Protein AF-A0A227J8W1-F1 (afdb_monomer_lite)

Radius of gyration: 15.09 Å; chains: 1; bounding box: 36×42×42 Å

Foldseek 3Di:
DPPDDPDDDDDQQDDPDDFDQADLPDADAAEDQQADAFAPPCQLVVLVVVQVVCVVVVFFEDEQEQDSVSCVVRVDHHVLVSDDLRRSLRSLCVSPPHDDPGHYYRYRAGGHCNDPVCVSNRVSNCSNRVD

Secondary structure (DSSP, 8-state):
-GGG-SS----TT---SPPPPP-----SSEEEE---SSTTSSHHHHHHHHHHHHHHTT--EEEE--SHHHHHHHS----GGGS-GGGHHHHHHHHS---SSSSEEEEPP-S-TT-TTTHHHHHHHHHHH--

Organism: Vibrio parahaemolyticus (NCBI:txid670)

Structure (mmCIF, N/CA/C/O backbone):
data_AF-A0A227J8W1-F1
#
_entry.id   AF-A0A227J8W1-F1
#
loop_
_atom_site.group_PDB
_atom_site.id
_atom_site.type_symbol
_atom_site.label_atom_id
_atom_site.label_alt_id
_atom_site.label_comp_id
_atom_site.label_asym_id
_atom_site.label_entity_id
_atom_site.label_seq_id
_atom_site.pdbx_PDB_ins_code
_atom_site.Cartn_x
_atom_site.Cartn_y
_atom_site.Cartn_z
_atom_site.occupancy
_atom_site.B_iso_or_equiv
_atom_site.auth_seq_id
_atom_site.auth_comp_id
_atom_site.auth_asym_id
_atom_site.auth_atom_id
_atom_site.pdbx_PDB_model_num
ATOM 1 N N . LEU A 1 1 ? -3.033 -21.225 -23.098 1.00 50.59 1 LEU A N 1
ATOM 2 C CA . LEU A 1 1 ? -3.181 -22.197 -21.988 1.00 50.59 1 LEU A CA 1
ATOM 3 C C . LEU A 1 1 ? -4.537 -22.082 -21.283 1.00 50.59 1 LEU A C 1
ATOM 5 O O . LEU A 1 1 ? -5.029 -23.109 -20.847 1.00 50.59 1 LEU A O 1
ATOM 9 N N . GLU A 1 2 ? -5.204 -20.920 -21.263 1.00 53.16 2 GLU A N 1
ATOM 10 C CA . GLU A 1 2 ? -6.547 -20.793 -20.654 1.00 53.16 2 GLU A CA 1
ATOM 11 C C . GLU A 1 2 ? -7.716 -21.325 -21.499 1.00 53.16 2 GLU A C 1
ATOM 13 O O . GLU A 1 2 ? -8.680 -21.843 -20.953 1.00 53.16 2 GLU A O 1
ATOM 18 N N . GLN A 1 3 ? -7.646 -21.283 -22.832 1.00 56.16 3 GLN A N 1
ATOM 19 C CA . GLN A 1 3 ? -8.808 -21.598 -23.685 1.00 56.16 3 GLN A CA 1
ATOM 20 C C . GLN A 1 3 ? -9.187 -23.094 -23.796 1.00 56.16 3 GLN A C 1
ATOM 22 O O . GLN A 1 3 ? -10.008 -23.453 -24.637 1.00 56.16 3 GLN A O 1
ATOM 27 N N . ARG A 1 4 ? -8.603 -23.993 -22.988 1.00 68.19 4 ARG A N 1
ATOM 28 C CA . ARG A 1 4 ? -8.847 -25.451 -23.084 1.00 68.19 4 ARG A CA 1
ATOM 29 C C . ARG A 1 4 ? -8.972 -26.209 -21.751 1.00 68.19 4 ARG A C 1
ATOM 31 O O . ARG A 1 4 ? -9.181 -27.417 -21.792 1.00 68.19 4 ARG A O 1
ATOM 38 N N . GLY A 1 5 ? -8.838 -25.559 -20.593 1.00 66.00 5 GLY A N 1
ATOM 39 C CA . GLY A 1 5 ? -8.806 -26.240 -19.290 1.00 66.00 5 GLY A CA 1
ATOM 40 C C . GLY A 1 5 ? -10.014 -25.927 -18.405 1.00 66.00 5 GLY A C 1
ATOM 41 O O . GLY A 1 5 ? -10.443 -24.784 -18.335 1.00 66.00 5 GLY A O 1
ATOM 42 N N . LEU A 1 6 ? -10.511 -26.925 -17.663 1.0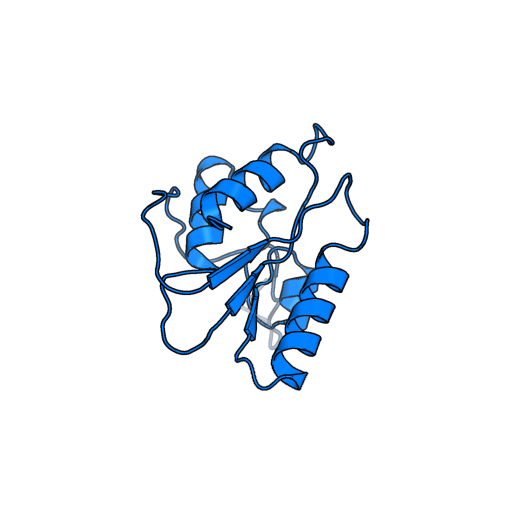0 84.88 6 LEU A N 1
ATOM 43 C CA . LEU A 1 6 ? -11.522 -26.780 -16.595 1.00 84.88 6 LEU A CA 1
ATOM 44 C C . LEU A 1 6 ? -11.015 -25.981 -15.370 1.00 84.88 6 LEU A C 1
ATOM 46 O O . LEU A 1 6 ? -11.740 -25.820 -14.391 1.00 84.88 6 LEU A O 1
ATOM 50 N N . THR A 1 7 ? -9.767 -25.507 -15.409 1.00 83.69 7 THR A N 1
ATOM 51 C CA . THR A 1 7 ? -9.056 -24.863 -14.301 1.00 83.69 7 THR A CA 1
ATOM 52 C C . THR A 1 7 ? -8.654 -23.451 -14.698 1.00 83.69 7 THR A C 1
ATOM 54 O O . THR A 1 7 ? -8.152 -23.234 -15.801 1.00 83.69 7 THR A O 1
ATOM 57 N N . LYS A 1 8 ? -8.824 -22.504 -13.774 1.00 85.38 8 LYS A N 1
ATOM 58 C CA . LYS A 1 8 ? -8.435 -21.104 -13.949 1.00 85.38 8 LYS A CA 1
ATOM 59 C C . LYS A 1 8 ? -7.122 -20.817 -13.221 1.00 85.38 8 LYS A C 1
ATOM 61 O O . LYS A 1 8 ? -6.977 -21.177 -12.054 1.00 85.38 8 LYS A O 1
ATOM 66 N N . LEU A 1 9 ? -6.183 -20.180 -13.916 1.00 88.00 9 LEU A N 1
ATOM 67 C CA . LEU A 1 9 ? -4.947 -19.663 -13.336 1.00 88.00 9 LEU A CA 1
ATOM 68 C C . LEU A 1 9 ? -5.179 -18.206 -12.931 1.00 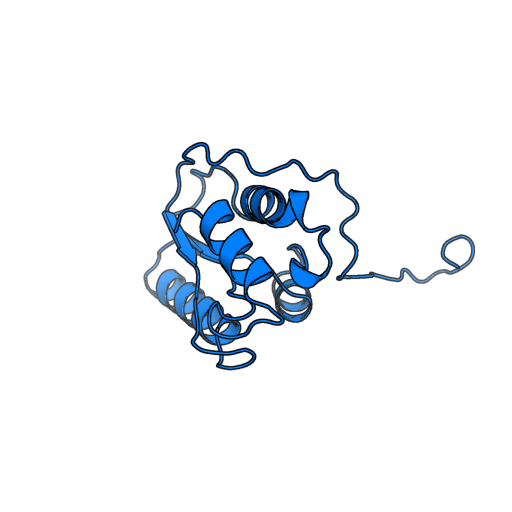88.00 9 LEU A C 1
ATOM 70 O O . LEU A 1 9 ? -5.733 -17.436 -13.707 1.00 88.00 9 LEU A O 1
ATOM 74 N N . TYR A 1 10 ? -4.764 -17.837 -11.725 1.00 88.94 10 TYR A N 1
ATOM 75 C CA . TYR A 1 10 ? -4.814 -16.455 -11.257 1.00 88.94 10 TYR A CA 1
ATOM 76 C C . TYR A 1 10 ? -3.385 -15.945 -11.100 1.00 88.94 10 TYR A C 1
ATOM 78 O O . TYR A 1 10 ? -2.665 -16.400 -10.211 1.00 88.94 10 TYR A O 1
ATOM 86 N N . ASP A 1 11 ? -2.975 -15.022 -11.968 1.00 92.56 11 ASP A N 1
ATOM 87 C CA . ASP A 1 11 ? -1.709 -14.308 -11.818 1.00 92.56 11 ASP A CA 1
ATOM 88 C C . ASP A 1 11 ? -1.928 -13.060 -10.957 1.00 92.56 11 ASP A C 1
ATOM 90 O O . ASP A 1 11 ? -2.369 -12.021 -11.434 1.00 92.56 11 ASP A O 1
ATOM 94 N N . VAL A 1 12 ? -1.616 -13.166 -9.665 1.00 92.69 12 VAL A N 1
ATOM 95 C CA . VAL A 1 12 ? -1.778 -12.065 -8.698 1.00 92.69 12 VAL A CA 1
ATOM 96 C C . VAL A 1 12 ? -0.826 -10.887 -8.936 1.00 92.69 12 VAL A C 1
ATOM 98 O O . VAL A 1 12 ? -0.988 -9.841 -8.308 1.00 92.69 12 VAL A O 1
ATOM 101 N N . ARG A 1 13 ? 0.183 -11.041 -9.806 1.00 94.38 13 ARG A N 1
ATOM 102 C CA . ARG A 1 13 ? 1.091 -9.952 -10.188 1.00 94.38 13 ARG A CA 1
ATOM 103 C C . ARG A 1 13 ? 0.602 -9.202 -11.420 1.00 94.38 13 ARG A C 1
ATOM 105 O O . ARG A 1 13 ? 1.099 -8.107 -11.678 1.00 94.38 13 ARG A O 1
ATOM 112 N N . HIS A 1 14 ? -0.355 -9.758 -12.159 1.00 92.00 14 HIS A N 1
ATOM 113 C CA . HIS A 1 14 ? -0.956 -9.092 -13.301 1.00 92.00 14 HIS A CA 1
ATOM 114 C C . HIS A 1 14 ? -2.231 -8.354 -12.885 1.00 92.00 14 HIS A C 1
ATOM 116 O O . HIS A 1 14 ? -3.130 -8.927 -12.277 1.00 92.00 14 HIS A O 1
ATOM 122 N N . TYR A 1 15 ? -2.297 -7.062 -13.203 1.00 91.38 15 TYR A N 1
ATOM 123 C CA . TYR A 1 15 ? -3.484 -6.243 -12.983 1.00 91.38 15 TYR A CA 1
ATOM 124 C C . TYR A 1 15 ? -4.110 -5.896 -14.333 1.00 91.38 15 TYR A C 1
ATOM 126 O O . TYR A 1 15 ? -3.520 -5.158 -15.118 1.00 91.38 15 TYR A O 1
ATOM 134 N N . ASP A 1 16 ? -5.301 -6.437 -14.591 1.00 86.50 16 ASP A N 1
ATOM 135 C CA . ASP A 1 16 ? -5.957 -6.375 -15.906 1.00 86.50 16 ASP A CA 1
ATOM 136 C C . ASP A 1 16 ? -6.677 -5.047 -16.192 1.00 86.50 16 ASP A C 1
ATOM 138 O O . ASP A 1 16 ? -7.044 -4.758 -17.333 1.00 86.50 16 ASP A O 1
ATOM 142 N N . ALA A 1 17 ? -6.938 -4.238 -15.163 1.00 91.12 17 ALA A N 1
ATOM 143 C CA . ALA A 1 17 ? -7.681 -2.994 -15.321 1.00 91.12 17 ALA A CA 1
ATOM 144 C C . ALA A 1 17 ? -6.761 -1.818 -15.705 1.00 91.12 17 ALA A C 1
ATOM 146 O O . ALA A 1 17 ? -5.589 -1.774 -15.322 1.00 91.12 17 ALA A O 1
ATOM 147 N N . PRO A 1 18 ? -7.279 -0.828 -16.456 1.00 93.38 18 PRO A N 1
ATOM 148 C CA . PRO A 1 18 ? -6.484 0.315 -16.877 1.00 93.38 18 PRO A CA 1
ATOM 149 C C . PRO A 1 18 ? -6.056 1.160 -15.674 1.00 93.38 18 PRO A C 1
ATOM 151 O O . PRO A 1 18 ? -6.886 1.613 -14.883 1.00 93.38 18 PRO A O 1
ATOM 154 N N . LEU A 1 19 ? -4.754 1.428 -15.586 1.00 96.50 19 LEU A N 1
ATOM 155 C CA . LEU A 1 19 ? -4.171 2.327 -14.598 1.00 96.50 19 LEU A CA 1
ATOM 156 C C . LEU A 1 19 ? -3.969 3.723 -15.186 1.00 96.50 19 LEU A C 1
ATOM 158 O O . LEU A 1 19 ? -3.608 3.890 -16.350 1.00 96.50 19 LEU A O 1
ATOM 162 N N . LYS A 1 20 ? -4.208 4.742 -14.362 1.00 97.12 20 LYS A N 1
ATOM 163 C CA . LYS A 1 20 ? -3.935 6.144 -14.693 1.00 97.12 20 LYS A CA 1
ATOM 164 C C . LYS A 1 20 ? -2.620 6.564 -14.050 1.00 97.12 20 LYS A C 1
ATOM 166 O O . LYS A 1 20 ? -2.193 5.965 -13.070 1.00 97.12 20 LYS A O 1
ATOM 171 N N . VAL A 1 21 ? -1.993 7.607 -14.582 1.00 98.06 21 VAL A N 1
ATOM 172 C CA . VAL A 1 21 ? -0.915 8.301 -13.866 1.00 98.06 21 VAL A CA 1
ATOM 173 C C . VAL A 1 21 ? -1.525 8.988 -12.642 1.00 98.06 21 VAL A C 1
ATOM 175 O O . VAL A 1 21 ? -2.632 9.533 -12.729 1.00 98.06 21 VAL A O 1
ATOM 178 N N . GLY A 1 22 ? -0.824 8.943 -11.507 1.00 97.12 22 GLY A N 1
ATOM 179 C CA . GLY A 1 22 ? -1.282 9.596 -10.282 1.00 97.12 22 GLY A CA 1
ATOM 180 C C . GLY A 1 22 ? -1.456 11.100 -10.487 1.00 97.12 22 GLY A C 1
ATOM 181 O O . GLY A 1 22 ? -0.651 11.748 -11.157 1.00 97.12 22 GLY A O 1
ATOM 182 N N . ASN A 1 23 ? -2.525 11.656 -9.927 1.00 96.50 23 ASN A N 1
ATOM 183 C CA . ASN A 1 23 ? -2.871 13.073 -10.067 1.00 96.50 23 ASN A CA 1
ATOM 184 C C . ASN A 1 23 ? -2.729 13.856 -8.756 1.00 96.50 23 ASN A C 1
ATOM 186 O O . ASN A 1 23 ? -2.768 15.086 -8.787 1.00 96.50 23 ASN A O 1
ATOM 190 N N . GLY A 1 24 ? -2.588 13.173 -7.616 1.00 95.25 24 GLY A N 1
ATOM 191 C CA . GLY A 1 24 ? -2.385 13.807 -6.317 1.00 95.25 24 GLY A CA 1
ATOM 192 C C . GLY A 1 24 ? -3.554 14.681 -5.857 1.00 95.25 24 GLY A C 1
ATOM 193 O O . GLY A 1 24 ? -3.386 15.490 -4.943 1.00 95.25 24 GLY A O 1
ATOM 194 N N . LYS A 1 25 ? -4.745 14.553 -6.455 1.00 96.69 25 LYS A N 1
ATOM 195 C CA . LYS A 1 25 ? -5.941 15.225 -5.940 1.00 96.69 25 LYS A CA 1
ATOM 196 C C . LYS A 1 25 ? -6.242 14.677 -4.556 1.00 96.69 25 LYS A C 1
ATOM 198 O O . LYS A 1 25 ? -6.214 13.465 -4.354 1.00 96.69 25 LYS A O 1
ATOM 203 N N . ALA A 1 26 ? -6.528 15.582 -3.626 1.00 96.38 26 ALA A N 1
ATOM 204 C CA . ALA A 1 26 ? -6.960 15.211 -2.289 1.00 96.38 26 ALA A CA 1
ATOM 205 C C . ALA A 1 26 ? -8.228 14.350 -2.368 1.00 96.38 26 ALA A C 1
ATOM 207 O O . ALA A 1 26 ? -9.138 14.646 -3.145 1.00 96.38 26 ALA A O 1
ATOM 208 N N . ARG A 1 27 ? -8.270 13.293 -1.558 1.00 95.88 27 ARG A N 1
ATOM 209 C CA . ARG A 1 27 ? -9.388 12.349 -1.464 1.00 95.88 27 ARG A CA 1
ATOM 210 C C . ARG A 1 27 ? -9.856 12.275 -0.013 1.00 95.88 27 ARG A C 1
ATOM 212 O O . ARG A 1 27 ? -9.017 12.248 0.890 1.00 95.88 27 ARG A O 1
ATOM 219 N N . ALA A 1 28 ? -11.163 12.242 0.222 1.00 96.50 28 ALA A N 1
ATOM 220 C CA . ALA A 1 28 ? -11.726 12.011 1.547 1.00 96.50 28 ALA A CA 1
ATOM 221 C C . ALA A 1 28 ? -11.408 10.591 2.044 1.00 96.50 28 ALA A C 1
ATOM 223 O O . ALA A 1 28 ? -10.886 9.751 1.309 1.00 96.50 28 ALA A O 1
ATOM 224 N N . GLY A 1 29 ? -11.661 10.357 3.331 1.00 95.81 29 GLY A N 1
ATOM 225 C CA . GLY A 1 29 ? -11.212 9.152 4.021 1.00 95.81 29 GLY A CA 1
ATOM 226 C C . GLY A 1 29 ? -9.790 9.286 4.573 1.00 95.81 29 GLY A C 1
ATOM 227 O O . GLY A 1 29 ? -8.971 10.063 4.073 1.00 95.81 29 GLY A O 1
ATOM 228 N N . LYS A 1 30 ? -9.500 8.572 5.666 1.00 97.94 30 LYS A N 1
ATOM 229 C CA . LYS A 1 30 ? -8.188 8.618 6.324 1.00 97.94 30 LYS A CA 1
ATOM 230 C C . LYS A 1 30 ? -7.319 7.468 5.851 1.00 97.94 30 LYS A C 1
ATOM 232 O O . LYS A 1 30 ? -7.788 6.343 5.732 1.00 97.94 30 LYS A O 1
ATOM 237 N N . ARG A 1 31 ? -6.037 7.729 5.633 1.00 98.31 31 ARG A N 1
ATOM 238 C CA . ARG A 1 31 ? -5.098 6.739 5.102 1.00 98.31 31 ARG A CA 1
ATOM 239 C C . ARG A 1 31 ? -3.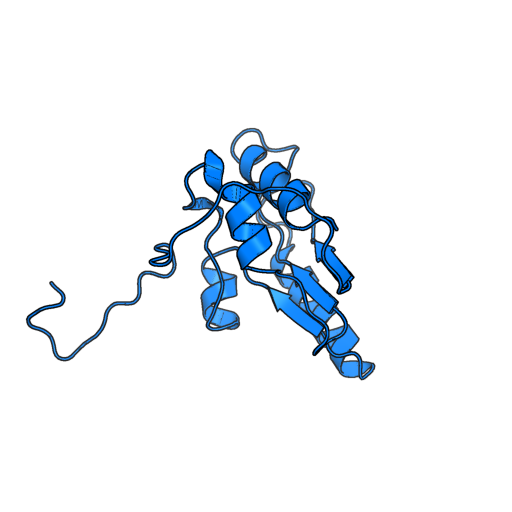914 6.607 6.043 1.00 98.31 31 ARG A C 1
ATOM 241 O O . ARG A 1 31 ? -3.460 7.596 6.611 1.00 98.31 31 ARG A O 1
ATOM 248 N N . VAL A 1 32 ? -3.438 5.382 6.221 1.00 98.38 32 VAL A N 1
ATOM 249 C CA . VAL A 1 32 ? -2.180 5.073 6.907 1.00 98.38 32 VAL A CA 1
ATOM 250 C C . VAL A 1 32 ? -1.354 4.212 5.975 1.00 98.38 32 VAL A C 1
ATOM 252 O O . VAL A 1 32 ? -1.804 3.143 5.575 1.00 98.38 32 VAL A O 1
ATOM 255 N N . LEU A 1 33 ? -0.137 4.647 5.671 1.00 98.69 33 LEU A N 1
ATOM 256 C CA . LEU A 1 33 ? 0.847 3.849 4.951 1.00 98.69 33 LEU A CA 1
ATOM 257 C C . LEU A 1 33 ? 1.894 3.337 5.938 1.00 98.69 33 LEU A C 1
ATOM 259 O O . LEU A 1 33 ? 2.523 4.127 6.646 1.00 98.69 33 LEU A O 1
ATOM 263 N N . THR A 1 34 ? 2.124 2.024 5.981 1.00 98.56 34 THR A N 1
ATOM 264 C CA . THR A 1 34 ? 3.285 1.515 6.719 1.00 98.56 34 THR A CA 1
ATOM 265 C C . THR A 1 34 ? 4.564 1.784 5.929 1.00 98.56 34 THR A C 1
ATOM 267 O O . THR A 1 34 ? 4.666 1.482 4.746 1.00 98.56 34 THR A O 1
ATOM 270 N N . VAL A 1 35 ? 5.574 2.351 6.583 1.00 98.00 35 VAL A N 1
ATOM 271 C CA . VAL A 1 35 ? 6.909 2.571 6.006 1.00 98.00 35 VAL A CA 1
ATOM 272 C C . VAL A 1 35 ? 7.950 1.831 6.835 1.00 98.00 35 VAL A C 1
ATOM 274 O O . VAL A 1 35 ? 7.706 1.478 7.988 1.00 98.00 35 VAL A O 1
ATOM 277 N N . GLY A 1 36 ? 9.108 1.547 6.247 1.00 97.00 36 GLY A N 1
ATOM 278 C CA . GLY A 1 36 ? 10.162 0.796 6.920 1.00 97.00 36 GLY A CA 1
ATOM 279 C C . GLY A 1 36 ? 11.540 1.175 6.411 1.00 97.00 36 GLY A C 1
ATOM 280 O O . GLY A 1 36 ? 11.681 1.735 5.327 1.00 97.00 36 GLY A O 1
ATOM 281 N N . THR A 1 37 ? 12.553 0.856 7.211 1.00 96.75 37 THR A N 1
ATOM 282 C CA . THR A 1 37 ? 13.958 1.132 6.896 1.00 96.75 37 THR A CA 1
ATOM 283 C C . THR A 1 37 ? 14.530 0.180 5.848 1.00 96.75 37 THR A C 1
ATOM 285 O O . THR A 1 37 ? 15.471 0.553 5.155 1.00 96.75 37 THR A O 1
ATOM 288 N N . ASP A 1 38 ? 13.929 -0.997 5.655 1.00 95.25 38 ASP A N 1
ATOM 289 C CA . ASP A 1 38 ? 14.303 -1.950 4.606 1.00 95.25 38 ASP A CA 1
ATOM 290 C C . ASP A 1 38 ? 13.107 -2.818 4.158 1.00 95.25 38 ASP A C 1
ATOM 292 O O . ASP A 1 38 ? 11.970 -2.679 4.632 1.00 95.25 38 ASP A O 1
ATOM 296 N N . CYS A 1 39 ? 13.351 -3.724 3.219 1.00 92.44 39 CYS A N 1
ATOM 297 C CA . CYS A 1 39 ? 12.446 -4.785 2.801 1.00 92.44 39 CYS A CA 1
ATOM 298 C C . CYS A 1 39 ? 12.281 -5.847 3.900 1.00 92.44 39 CYS A C 1
ATOM 300 O O . CYS A 1 39 ? 13.140 -6.018 4.755 1.00 92.44 39 CYS A O 1
ATOM 302 N N . SER A 1 40 ? 11.150 -6.559 3.898 1.00 91.81 40 SER A N 1
ATOM 303 C CA . SER A 1 40 ? 10.903 -7.699 4.804 1.00 91.81 40 SER A CA 1
ATOM 304 C C . SER A 1 40 ? 10.983 -7.423 6.319 1.00 91.81 40 SER A C 1
ATOM 306 O O . SER A 1 40 ? 11.014 -8.356 7.111 1.00 91.81 40 SER A O 1
ATOM 308 N N . VAL A 1 41 ? 10.915 -6.159 6.752 1.00 96.69 41 VAL A N 1
ATOM 309 C CA . VAL A 1 41 ? 10.940 -5.751 8.177 1.00 96.69 41 VAL A CA 1
ATOM 310 C C . VAL A 1 41 ? 9.573 -5.792 8.883 1.00 96.69 41 VAL A C 1
ATOM 312 O O . VAL A 1 41 ? 9.400 -5.206 9.945 1.00 96.69 41 VAL A O 1
ATOM 315 N N . GLY A 1 42 ? 8.570 -6.438 8.284 1.00 97.31 42 GLY A N 1
ATOM 316 C CA . GLY A 1 42 ? 7.245 -6.592 8.898 1.00 97.31 42 GLY A CA 1
ATOM 317 C C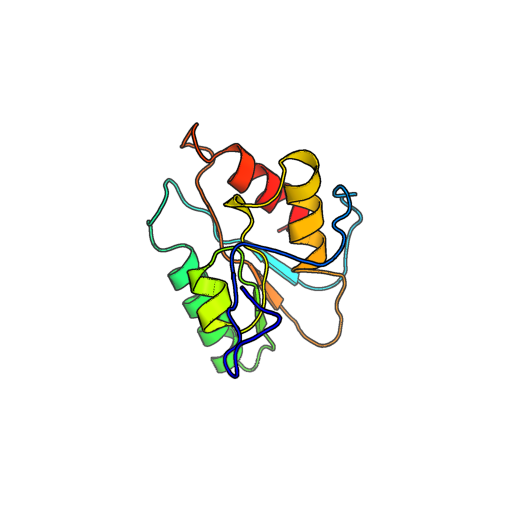 . GLY A 1 42 ? 6.196 -5.530 8.544 1.00 97.31 42 GLY A C 1
ATOM 318 O O . GLY A 1 42 ? 5.141 -5.519 9.163 1.00 97.31 42 GLY A O 1
ATOM 319 N N . LYS A 1 43 ? 6.416 -4.689 7.521 1.00 98.38 43 LYS A N 1
ATOM 320 C CA . LYS A 1 43 ? 5.468 -3.630 7.098 1.00 98.38 43 LYS A CA 1
ATOM 321 C C . LYS A 1 43 ? 4.029 -4.125 6.875 1.00 98.38 43 LYS A C 1
ATOM 323 O O . LYS A 1 43 ? 3.089 -3.497 7.360 1.00 98.38 43 LYS A O 1
ATOM 328 N N . MET A 1 44 ? 3.860 -5.258 6.185 1.00 98.06 44 MET A N 1
ATOM 329 C CA . MET A 1 44 ? 2.551 -5.897 5.975 1.00 98.06 44 MET A CA 1
ATOM 330 C C . MET A 1 44 ? 1.935 -6.370 7.298 1.00 98.06 44 MET A C 1
ATOM 332 O O . MET A 1 44 ? 0.772 -6.098 7.576 1.00 98.06 44 MET A O 1
ATOM 336 N N . TYR A 1 45 ? 2.722 -7.032 8.149 1.00 98.25 45 TYR A N 1
ATOM 337 C CA . TYR A 1 45 ? 2.250 -7.500 9.453 1.00 98.25 45 TYR A CA 1
ATOM 338 C C . TYR A 1 45 ? 1.834 -6.341 10.362 1.00 98.25 45 TYR A C 1
ATOM 340 O O . TYR A 1 45 ? 0.809 -6.435 11.032 1.00 98.25 45 TYR A O 1
ATOM 348 N N . SER A 1 46 ? 2.572 -5.229 10.349 1.00 98.56 46 SER A N 1
ATOM 349 C CA . SER A 1 46 ? 2.189 -4.008 11.059 1.00 98.56 46 SER A CA 1
ATOM 350 C C . SER A 1 46 ? 0.868 -3.443 10.538 1.00 98.56 46 SER A C 1
ATOM 352 O O . SER A 1 46 ? 0.010 -3.099 11.345 1.00 98.56 46 SER A O 1
ATOM 354 N N . ALA A 1 47 ? 0.666 -3.400 9.217 1.00 98.56 47 ALA A N 1
ATOM 355 C CA . ALA A 1 47 ? -0.587 -2.940 8.616 1.00 98.56 47 ALA A CA 1
ATOM 356 C C . ALA A 1 47 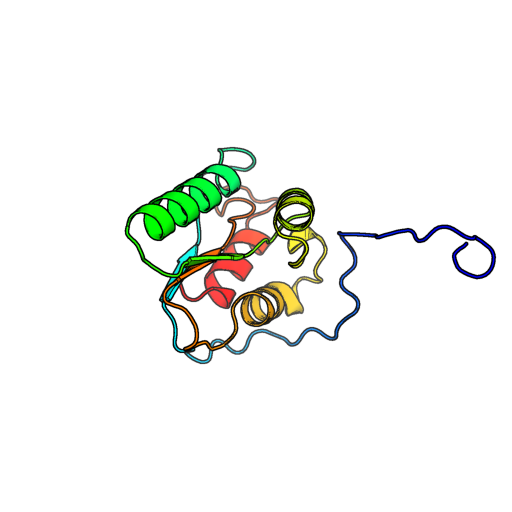? -1.778 -3.821 9.040 1.00 98.56 47 ALA A C 1
ATOM 358 O O . ALA A 1 47 ? -2.778 -3.307 9.540 1.00 98.56 47 ALA A O 1
ATOM 359 N N . LEU A 1 48 ? -1.641 -5.147 8.958 1.00 98.56 48 LEU A N 1
ATOM 360 C CA . LEU A 1 48 ? -2.667 -6.092 9.416 1.00 98.56 48 LEU A CA 1
ATOM 361 C C . LEU A 1 48 ? -2.948 -5.961 10.922 1.00 98.56 48 LEU A C 1
ATOM 363 O O . LEU A 1 48 ? -4.102 -5.984 11.350 1.00 98.56 48 LEU A O 1
ATOM 367 N N . ALA A 1 49 ? -1.909 -5.783 11.742 1.00 98.62 49 ALA A N 1
ATOM 368 C CA . ALA A 1 49 ? -2.063 -5.598 13.182 1.00 98.62 49 ALA A CA 1
ATOM 369 C C . ALA A 1 49 ? -2.790 -4.287 13.528 1.00 98.62 49 ALA A C 1
ATOM 371 O O . ALA A 1 49 ? -3.627 -4.280 14.435 1.00 98.62 49 ALA A O 1
ATOM 372 N N . ILE A 1 50 ? -2.502 -3.197 12.805 1.00 98.56 50 ILE A N 1
ATOM 373 C CA . ILE A 1 50 ? -3.194 -1.908 12.946 1.00 98.56 50 ILE A CA 1
ATOM 374 C C . ILE A 1 50 ? -4.666 -2.054 12.557 1.00 98.56 50 ILE A C 1
ATOM 376 O O . ILE A 1 50 ? -5.533 -1.670 13.341 1.00 98.56 50 ILE A O 1
ATOM 380 N N . GLU A 1 51 ? -4.957 -2.648 11.396 1.00 98.56 51 GLU A N 1
ATOM 381 C CA . GLU A 1 51 ? -6.329 -2.871 10.923 1.00 98.56 51 GLU A CA 1
ATOM 382 C C . GLU A 1 51 ? -7.137 -3.683 11.944 1.00 98.56 51 GLU A C 1
ATOM 384 O O . GLU A 1 51 ? -8.210 -3.267 12.391 1.00 98.56 51 GLU A O 1
ATOM 389 N N . HIS A 1 52 ? -6.569 -4.795 12.410 1.00 98.38 52 HIS A N 1
ATOM 390 C CA . HIS A 1 52 ? -7.199 -5.646 13.406 1.00 98.38 52 HIS A CA 1
ATOM 391 C C . HIS A 1 52 ? -7.410 -4.913 14.746 1.00 98.38 52 HIS A C 1
ATOM 393 O O . HIS A 1 52 ? -8.462 -5.051 15.375 1.00 98.38 52 HIS A O 1
ATOM 399 N N . ALA A 1 53 ? -6.455 -4.086 15.185 1.00 98.62 53 ALA A N 1
ATOM 400 C CA . ALA A 1 53 ? -6.596 -3.287 16.402 1.00 98.62 53 ALA A CA 1
ATOM 401 C C . ALA A 1 53 ? -7.675 -2.197 16.286 1.00 98.62 53 ALA A C 1
ATOM 403 O O . ALA A 1 53 ? -8.401 -1.972 17.257 1.00 98.62 53 ALA A O 1
ATOM 404 N N . LEU A 1 54 ? -7.801 -1.549 15.124 1.00 98.31 54 LEU A N 1
ATOM 405 C CA . LEU A 1 54 ? -8.853 -0.568 14.842 1.00 98.31 54 LEU A CA 1
ATOM 406 C C . LEU A 1 54 ? -10.235 -1.225 14.845 1.00 98.31 54 LEU A C 1
ATOM 408 O O . LEU A 1 54 ? -11.135 -0.738 15.531 1.00 98.31 54 LEU A O 1
ATOM 412 N N . LYS A 1 55 ? -10.380 -2.383 14.191 1.00 98.19 55 LYS A N 1
ATOM 413 C CA . LYS A 1 55 ? -11.632 -3.157 14.200 1.00 98.19 55 LYS A CA 1
ATOM 414 C C . LYS A 1 55 ? -12.056 -3.567 15.611 1.00 98.19 55 LYS A C 1
ATOM 416 O O . LYS A 1 55 ? -13.223 -3.431 15.961 1.00 98.19 55 LYS A O 1
ATOM 421 N N . ARG A 1 56 ? -11.117 -3.986 16.473 1.00 98.38 56 ARG A N 1
ATOM 422 C CA . ARG A 1 56 ? -11.408 -4.288 17.895 1.00 98.38 56 ARG A CA 1
ATOM 423 C C . ARG A 1 56 ? -11.874 -3.076 18.705 1.00 98.38 56 ARG A C 1
ATOM 425 O O . ARG A 1 56 ? -12.480 -3.255 19.755 1.00 98.38 56 ARG A O 1
ATOM 432 N N . LYS A 1 57 ? -11.579 -1.860 18.243 1.00 97.81 57 LYS A N 1
ATOM 433 C CA . LYS A 1 57 ? -12.070 -0.602 18.822 1.00 97.81 57 LYS A CA 1
ATOM 434 C C . LYS A 1 57 ? -13.330 -0.083 18.119 1.00 97.81 57 LYS A C 1
ATOM 436 O O . LYS A 1 57 ? -13.678 1.081 18.289 1.00 97.81 57 LYS A O 1
ATOM 441 N N . SER A 1 58 ? -13.998 -0.929 17.333 1.00 97.50 58 SER A N 1
ATOM 442 C CA . SER A 1 58 ? -15.197 -0.588 16.561 1.00 97.50 58 SER A CA 1
ATOM 443 C C . SER A 1 58 ? -14.982 0.507 15.505 1.00 97.50 58 SER A C 1
ATOM 445 O O . SER A 1 58 ? -15.942 1.150 15.091 1.00 97.50 58 SER A O 1
ATOM 447 N N . CYS A 1 59 ? -13.743 0.719 15.046 1.00 97.75 59 CYS A N 1
ATOM 448 C CA . CYS A 1 59 ? -13.463 1.547 13.872 1.00 97.75 59 CYS A CA 1
ATOM 449 C C . CYS A 1 59 ? -13.565 0.697 12.600 1.00 97.75 59 CYS A C 1
ATOM 451 O O . CYS A 1 59 ? -13.070 -0.435 12.564 1.00 97.75 59 CYS A O 1
ATOM 453 N N . ARG A 1 60 ? -14.151 1.249 11.535 1.00 97.88 60 ARG A N 1
ATOM 454 C CA . ARG A 1 60 ? -14.221 0.579 10.231 1.00 97.88 60 ARG A CA 1
ATOM 455 C C . ARG A 1 60 ? -12.921 0.842 9.478 1.00 97.88 60 ARG A C 1
ATOM 457 O O . ARG A 1 60 ? -12.730 1.923 8.926 1.00 97.88 60 ARG A O 1
ATOM 464 N N . ALA A 1 61 ? -12.016 -0.128 9.519 1.00 98.31 61 ALA A N 1
ATOM 465 C CA . ALA A 1 61 ? -10.732 -0.071 8.834 1.00 98.31 61 ALA A CA 1
ATOM 466 C C . ALA A 1 61 ? -10.642 -1.162 7.765 1.00 98.31 61 ALA A C 1
ATOM 468 O O . ALA A 1 61 ? -11.076 -2.289 8.009 1.00 98.31 61 ALA A O 1
ATOM 469 N N . GLU A 1 62 ? -10.044 -0.839 6.624 1.00 98.25 62 GLU A N 1
ATOM 470 C CA . GLU A 1 62 ? -9.823 -1.765 5.518 1.00 98.25 62 GLU A CA 1
ATOM 471 C C . GLU A 1 62 ? -8.332 -1.899 5.214 1.00 98.25 62 GLU A C 1
ATOM 473 O O . GLU A 1 62 ? -7.633 -0.915 4.974 1.00 98.25 62 GLU A O 1
ATOM 478 N N . PHE A 1 63 ? -7.824 -3.131 5.221 1.00 98.69 63 PHE A N 1
ATOM 479 C CA . PHE A 1 63 ? -6.478 -3.417 4.745 1.00 98.69 63 PHE A CA 1
ATOM 480 C C . PHE A 1 63 ? -6.410 -3.328 3.217 1.00 98.69 63 PHE A C 1
ATOM 482 O O . PHE A 1 63 ? -7.194 -3.957 2.503 1.00 98.69 63 PHE A O 1
ATOM 489 N N . LYS A 1 64 ? -5.434 -2.573 2.714 1.00 98.56 64 LYS A N 1
ATOM 490 C CA . LYS A 1 64 ? -5.212 -2.344 1.288 1.00 98.56 64 LYS A CA 1
ATOM 491 C C . LYS A 1 64 ? -3.882 -2.956 0.856 1.00 98.56 64 LYS A C 1
ATOM 493 O O . LYS A 1 64 ? -2.810 -2.432 1.167 1.00 98.56 64 LYS A O 1
ATOM 498 N N . ALA A 1 65 ? -3.972 -4.081 0.151 1.00 98.38 65 ALA A N 1
ATOM 499 C CA . ALA A 1 65 ? -2.823 -4.873 -0.271 1.00 98.38 65 ALA A CA 1
ATOM 500 C C . ALA A 1 65 ? -2.081 -4.257 -1.465 1.00 98.38 65 ALA A C 1
ATOM 502 O O . ALA A 1 65 ? -2.694 -3.853 -2.456 1.00 98.38 65 ALA A O 1
ATOM 503 N N . THR A 1 66 ? -0.752 -4.258 -1.385 1.00 98.19 66 THR A N 1
ATOM 504 C CA . THR A 1 66 ? 0.152 -3.685 -2.400 1.00 98.19 66 THR A CA 1
ATOM 505 C C . THR A 1 66 ? 1.187 -4.689 -2.915 1.00 98.19 66 THR A C 1
ATOM 507 O O . THR A 1 66 ? 2.002 -4.357 -3.779 1.00 98.19 66 THR A O 1
ATOM 510 N N . GLY A 1 67 ? 1.173 -5.919 -2.393 1.00 96.75 6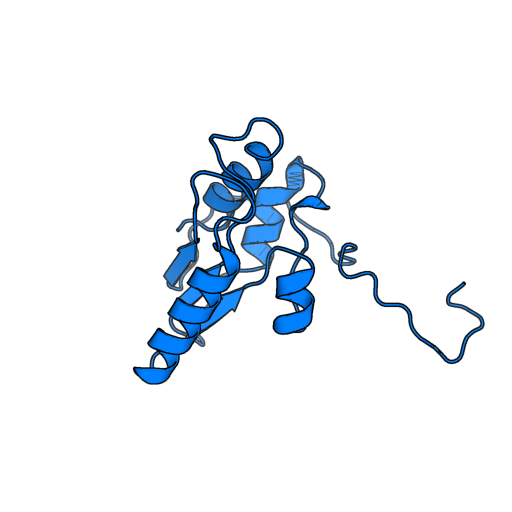7 GLY A N 1
ATOM 511 C CA . GLY A 1 67 ? 2.015 -7.024 -2.840 1.00 96.75 67 GLY A CA 1
ATOM 512 C C . GLY A 1 67 ? 1.251 -8.345 -2.931 1.00 96.75 67 GLY A C 1
ATOM 513 O O . GLY A 1 67 ? 0.184 -8.515 -2.342 1.00 96.75 67 GLY A O 1
ATOM 514 N N . GLN A 1 68 ? 1.826 -9.313 -3.647 1.00 96.12 68 GLN A N 1
ATOM 515 C CA . GLN A 1 68 ? 1.234 -10.638 -3.896 1.00 96.12 68 GLN A CA 1
ATOM 516 C C . GLN A 1 68 ? 0.690 -11.343 -2.638 1.00 96.12 68 GLN A C 1
ATOM 518 O O . GLN A 1 68 ? -0.417 -11.875 -2.653 1.00 96.12 68 GLN A O 1
ATOM 523 N N . THR A 1 69 ? 1.437 -11.323 -1.530 1.00 96.50 69 THR A N 1
ATOM 524 C CA . THR A 1 69 ? 1.023 -11.980 -0.282 1.00 96.50 69 THR A CA 1
ATOM 525 C C . THR A 1 69 ? -0.180 -11.276 0.332 1.00 96.50 69 THR A C 1
ATOM 527 O O . THR A 1 69 ? -1.131 -11.937 0.741 1.00 96.50 69 THR A O 1
ATOM 530 N N . GLY A 1 70 ? -0.167 -9.940 0.350 1.00 97.12 70 GLY A N 1
ATOM 531 C CA . GLY A 1 70 ? -1.301 -9.143 0.797 1.00 97.12 70 GLY A CA 1
ATOM 532 C C . GLY A 1 70 ? -2.548 -9.415 -0.043 1.00 97.12 70 GLY A C 1
ATOM 533 O O . GLY A 1 70 ? -3.627 -9.573 0.520 1.00 97.12 70 GLY A O 1
ATOM 534 N N . ILE A 1 71 ? -2.404 -9.553 -1.366 1.00 97.44 71 ILE A N 1
ATOM 535 C CA . ILE A 1 71 ? -3.517 -9.852 -2.283 1.00 97.44 71 ILE A CA 1
ATOM 536 C C . ILE A 1 71 ? -4.130 -11.217 -1.973 1.00 97.44 71 ILE A C 1
ATOM 538 O O . ILE A 1 71 ? -5.350 -11.341 -1.926 1.00 97.44 71 ILE A O 1
ATOM 542 N N . LEU A 1 72 ? -3.309 -12.236 -1.708 1.00 96.69 72 LEU A N 1
ATOM 543 C CA . LEU A 1 72 ? -3.802 -13.562 -1.323 1.00 96.69 72 LEU A CA 1
ATOM 544 C C . LEU A 1 72 ? -4.567 -13.543 0.011 1.00 96.69 72 LEU A C 1
ATOM 546 O O . LEU A 1 72 ? -5.492 -14.329 0.190 1.00 96.69 72 LEU A O 1
ATOM 550 N N . ILE A 1 73 ? -4.202 -12.645 0.931 1.00 95.56 73 ILE A N 1
ATOM 551 C CA . ILE A 1 73 ? -4.895 -12.459 2.216 1.00 95.56 73 ILE A CA 1
ATOM 552 C C . ILE A 1 73 ? -6.198 -11.667 2.032 1.00 95.56 73 ILE A C 1
ATOM 554 O O . ILE A 1 73 ? -7.228 -12.039 2.588 1.00 95.56 73 ILE A O 1
ATOM 558 N N . ALA A 1 74 ? -6.153 -10.570 1.275 1.00 95.50 74 ALA A N 1
ATOM 559 C CA . ALA A 1 74 ? -7.257 -9.622 1.128 1.00 95.50 74 ALA A CA 1
ATOM 560 C C . ALA A 1 74 ? -8.272 -10.018 0.042 1.00 95.50 74 ALA A C 1
ATOM 562 O O . ALA A 1 74 ? -9.373 -9.474 -0.007 1.00 95.50 74 ALA A O 1
ATOM 563 N N . GLY A 1 75 ? -7.896 -10.916 -0.871 1.00 94.44 75 GLY A N 1
ATOM 564 C CA . GLY A 1 75 ? -8.674 -11.271 -2.061 1.00 94.44 75 GLY A CA 1
ATOM 565 C C . GLY A 1 75 ? -8.694 -10.188 -3.148 1.00 94.44 75 GLY A C 1
ATOM 566 O O . GLY A 1 75 ? -9.280 -10.401 -4.207 1.00 94.44 75 GLY A O 1
ATOM 567 N N . SER A 1 76 ? -8.071 -9.031 -2.907 1.00 94.94 76 SER A N 1
ATOM 568 C CA . SER A 1 76 ? -7.981 -7.911 -3.845 1.00 94.94 76 SER A CA 1
ATOM 569 C C . SER A 1 76 ? -6.752 -7.046 -3.552 1.00 94.94 76 SER A C 1
ATOM 571 O O . SER A 1 76 ? -6.196 -7.095 -2.456 1.00 94.94 76 SER A O 1
ATOM 573 N N . GLY A 1 77 ? -6.313 -6.270 -4.541 1.00 96.81 77 GLY A N 1
ATOM 574 C CA . GLY A 1 77 ? -5.174 -5.358 -4.438 1.00 96.81 77 GLY A CA 1
ATOM 575 C C . GLY A 1 77 ? -4.418 -5.265 -5.759 1.00 96.81 77 GLY A C 1
ATOM 576 O O . GLY A 1 77 ? -4.886 -5.768 -6.782 1.00 96.81 77 GLY A O 1
ATOM 577 N N . ILE A 1 78 ? -3.253 -4.619 -5.740 1.00 97.94 78 ILE A N 1
ATOM 578 C CA . ILE A 1 78 ? -2.375 -4.499 -6.915 1.00 97.94 78 ILE A CA 1
ATOM 579 C C . ILE A 1 78 ? -0.938 -4.747 -6.470 1.00 97.94 78 ILE A C 1
ATOM 581 O O . ILE A 1 78 ? -0.487 -4.131 -5.510 1.00 97.94 78 ILE A O 1
ATOM 585 N N . SER A 1 79 ? -0.213 -5.637 -7.154 1.00 97.25 79 SER A N 1
ATOM 586 C CA . SER A 1 79 ? 1.210 -5.871 -6.874 1.00 97.25 79 SER A CA 1
ATOM 587 C C . SER A 1 79 ? 2.015 -4.706 -7.443 1.00 97.25 79 SER A C 1
ATOM 589 O O . SER A 1 79 ? 2.320 -4.669 -8.632 1.00 97.25 79 SER A O 1
ATOM 591 N N . ILE A 1 80 ? 2.312 -3.714 -6.605 1.00 96.75 80 ILE A N 1
ATOM 592 C CA . ILE A 1 80 ? 2.875 -2.430 -7.045 1.00 96.75 80 ILE A CA 1
ATOM 593 C C . ILE A 1 80 ? 4.269 -2.591 -7.666 1.00 96.75 80 ILE A C 1
ATOM 595 O O . ILE A 1 80 ? 4.634 -1.850 -8.573 1.00 96.75 80 ILE A O 1
ATOM 599 N N . ASP A 1 81 ? 5.031 -3.589 -7.229 1.00 94.00 81 ASP A N 1
ATOM 600 C CA . ASP A 1 81 ? 6.340 -3.929 -7.794 1.00 94.00 81 ASP A CA 1
ATOM 601 C C . ASP A 1 81 ? 6.285 -4.439 -9.248 1.00 94.00 81 ASP A C 1
ATOM 603 O O . ASP A 1 81 ? 7.310 -4.464 -9.928 1.00 94.00 81 ASP A O 1
ATOM 607 N N . ALA A 1 82 ? 5.106 -4.844 -9.726 1.00 95.62 82 ALA A N 1
ATOM 608 C CA . ALA A 1 82 ? 4.852 -5.275 -11.098 1.00 95.62 82 ALA A CA 1
ATOM 609 C C . ALA A 1 82 ? 4.211 -4.170 -11.960 1.00 95.62 82 ALA A C 1
ATOM 611 O O . ALA A 1 82 ? 3.994 -4.367 -13.157 1.00 95.62 82 ALA A O 1
ATOM 612 N N . VAL A 1 83 ? 3.916 -3.005 -11.375 1.00 96.44 83 VAL A N 1
ATOM 613 C CA . VAL A 1 83 ? 3.344 -1.858 -12.086 1.00 96.44 83 VAL A CA 1
ATOM 614 C C . VAL A 1 83 ? 4.456 -1.082 -12.792 1.00 96.44 83 VAL A C 1
ATOM 616 O O . VAL A 1 83 ? 5.502 -0.784 -12.216 1.00 96.44 83 VAL A O 1
ATOM 619 N N . VAL A 1 84 ? 4.220 -0.720 -14.055 1.00 96.12 84 VAL A N 1
ATOM 620 C CA . VAL A 1 84 ? 5.126 0.151 -14.818 1.00 96.12 84 VAL A CA 1
ATOM 621 C C . VAL A 1 84 ? 5.260 1.502 -14.106 1.00 96.12 84 VAL A C 1
ATOM 623 O O . VAL A 1 84 ? 4.263 2.075 -13.670 1.00 96.12 84 VAL A O 1
ATOM 626 N N . ALA A 1 85 ? 6.492 2.010 -14.005 1.00 95.81 85 ALA A N 1
ATOM 627 C CA . ALA A 1 85 ? 6.870 3.107 -13.110 1.00 95.81 85 ALA A CA 1
ATOM 628 C C . ALA A 1 85 ? 5.942 4.337 -13.156 1.00 95.81 85 ALA A C 1
ATOM 630 O O . ALA A 1 85 ? 5.531 4.825 -12.102 1.00 95.81 85 ALA A O 1
ATOM 631 N N . ASP A 1 86 ? 5.550 4.783 -14.354 1.00 97.06 86 ASP A N 1
ATOM 632 C CA . ASP A 1 86 ? 4.672 5.946 -14.569 1.00 97.06 86 ASP A CA 1
ATOM 633 C C . ASP A 1 86 ? 3.306 5.828 -13.870 1.00 97.06 86 ASP A C 1
ATOM 635 O O . ASP A 1 86 ? 2.660 6.834 -13.567 1.00 97.06 86 ASP A O 1
ATOM 639 N N . PHE A 1 87 ? 2.857 4.604 -13.591 1.00 97.88 87 PHE A N 1
ATOM 640 C CA . PHE A 1 87 ? 1.536 4.318 -13.038 1.00 97.88 87 PHE A CA 1
ATOM 641 C C . PHE A 1 87 ? 1.562 3.915 -11.564 1.00 97.88 87 PHE A C 1
ATOM 643 O O . PHE A 1 87 ? 0.496 3.696 -10.998 1.00 97.88 87 PHE A O 1
ATOM 650 N N . ILE A 1 88 ? 2.731 3.830 -10.915 1.00 97.88 88 ILE A N 1
ATOM 651 C CA . ILE A 1 88 ? 2.838 3.358 -9.523 1.00 97.88 88 ILE A CA 1
ATOM 652 C C . ILE A 1 88 ? 1.954 4.192 -8.588 1.00 97.88 88 ILE A C 1
ATOM 654 O O . ILE A 1 88 ? 1.145 3.639 -7.846 1.00 97.88 88 ILE A O 1
ATOM 658 N N . SER A 1 89 ? 2.068 5.521 -8.634 1.00 98.19 89 SER A N 1
ATOM 659 C CA . SER A 1 89 ? 1.273 6.396 -7.762 1.00 98.19 89 SER A CA 1
ATOM 660 C C . SER A 1 89 ? -0.223 6.299 -8.067 1.00 98.19 89 SER A C 1
ATOM 662 O O . SER A 1 89 ? -1.027 6.217 -7.144 1.00 98.19 89 SER A O 1
ATOM 664 N N . GLY A 1 90 ? -0.608 6.229 -9.343 1.00 98.25 90 GLY A N 1
ATOM 665 C CA . GLY A 1 90 ? -2.010 6.095 -9.739 1.00 98.25 90 GLY A CA 1
ATOM 666 C C . GLY A 1 90 ? -2.612 4.718 -9.446 1.00 98.25 90 GLY A C 1
ATOM 667 O O . GLY A 1 90 ? -3.802 4.626 -9.159 1.00 98.25 90 GLY A O 1
ATOM 668 N N . ALA A 1 91 ? -1.808 3.653 -9.421 1.00 98.25 91 ALA A N 1
ATOM 669 C CA . ALA A 1 91 ? -2.229 2.347 -8.921 1.00 98.25 91 ALA A CA 1
ATOM 670 C C . ALA A 1 91 ? -2.575 2.409 -7.433 1.00 98.25 91 ALA A C 1
ATOM 672 O O . ALA A 1 91 ? -3.582 1.854 -7.005 1.00 98.25 91 ALA A O 1
ATOM 673 N N . VAL A 1 92 ? -1.796 3.148 -6.646 1.00 98.25 92 VAL A N 1
ATOM 674 C CA . VAL A 1 92 ? -2.071 3.339 -5.218 1.00 98.25 92 VAL A CA 1
ATOM 675 C C . VAL A 1 92 ? -3.300 4.233 -5.005 1.00 98.25 92 VAL A C 1
ATOM 677 O O . VAL A 1 92 ? -4.105 3.949 -4.120 1.00 98.25 92 VAL A O 1
ATOM 680 N N . GLU A 1 93 ? -3.524 5.240 -5.858 1.00 98.25 93 GLU A N 1
ATOM 681 C CA . GLU A 1 93 ? -4.796 5.986 -5.886 1.00 98.25 93 GLU A CA 1
ATOM 682 C C . GLU A 1 93 ? -5.995 5.081 -6.221 1.00 98.25 93 GLU A C 1
ATOM 684 O O . GLU A 1 93 ? -7.076 5.280 -5.674 1.00 98.25 93 GLU A O 1
ATOM 689 N N . ALA A 1 94 ? -5.821 4.082 -7.093 1.00 97.38 94 ALA A N 1
ATOM 690 C CA . ALA A 1 94 ? -6.865 3.114 -7.431 1.00 97.38 94 ALA A CA 1
ATOM 691 C C . ALA A 1 94 ? -7.120 2.095 -6.305 1.00 97.38 94 ALA A C 1
ATOM 693 O O . ALA A 1 94 ? -8.260 1.676 -6.114 1.00 97.38 94 ALA A O 1
ATOM 694 N N . ILE A 1 95 ? -6.082 1.720 -5.548 1.00 97.31 95 ILE A N 1
ATOM 695 C CA . ILE A 1 95 ? -6.197 0.883 -4.344 1.00 97.31 95 ILE A CA 1
ATOM 696 C C . ILE A 1 95 ? -6.956 1.619 -3.230 1.00 97.31 95 ILE A C 1
ATOM 698 O O . ILE A 1 95 ? -7.783 1.011 -2.550 1.00 97.31 95 ILE A O 1
ATOM 702 N N . SER A 1 96 ? -6.655 2.906 -3.027 1.00 97.69 96 SER A N 1
ATOM 703 C CA . SER A 1 96 ? -7.246 3.757 -1.987 1.00 97.69 96 SER A CA 1
ATOM 704 C C . SER A 1 96 ? -7.906 4.997 -2.613 1.00 97.69 96 SER A C 1
ATOM 706 O O . SER A 1 96 ? -7.366 6.119 -2.535 1.00 97.69 96 SER A O 1
ATOM 708 N N . PRO A 1 97 ? -9.067 4.804 -3.274 1.00 96.69 97 PRO A N 1
ATOM 709 C CA . PRO A 1 97 ? -9.815 5.890 -3.886 1.00 96.69 97 PRO A CA 1
ATOM 710 C C . PRO A 1 97 ? -10.431 6.794 -2.812 1.00 96.69 97 PRO A C 1
ATOM 712 O O . PRO A 1 97 ? -10.149 6.682 -1.619 1.00 96.69 97 PRO A O 1
ATOM 715 N N . ASP A 1 98 ? -11.247 7.748 -3.245 1.00 96.56 98 ASP A N 1
ATOM 716 C CA . ASP A 1 98 ? -12.074 8.526 -2.331 1.00 96.56 98 ASP A CA 1
ATOM 717 C C . ASP A 1 98 ? -13.146 7.631 -1.688 1.00 96.56 98 ASP A C 1
ATOM 719 O O . ASP A 1 98 ? -13.764 6.826 -2.390 1.00 96.56 98 ASP A O 1
ATOM 723 N N . PHE A 1 99 ? -13.357 7.749 -0.375 1.00 96.94 99 PHE A N 1
ATOM 724 C CA . PHE A 1 99 ? -14.300 6.899 0.353 1.00 96.94 99 PHE A CA 1
ATOM 725 C C . PHE A 1 99 ? -14.985 7.615 1.522 1.00 96.94 99 PHE A C 1
ATOM 727 O O . PHE A 1 99 ? -14.449 8.532 2.145 1.00 96.94 99 PHE A O 1
ATOM 734 N N . THR A 1 100 ? -16.205 7.164 1.823 1.00 96.88 100 THR A N 1
ATOM 735 C CA . THR A 1 100 ? -17.048 7.657 2.935 1.00 96.88 100 THR A CA 1
ATOM 736 C C . THR A 1 100 ? -17.782 6.530 3.672 1.00 96.88 100 THR A C 1
ATOM 738 O O . THR A 1 100 ? -18.442 6.749 4.689 1.00 96.88 100 THR A O 1
ATOM 741 N N . ASP A 1 101 ? -17.660 5.305 3.173 1.00 96.44 101 ASP A N 1
ATOM 742 C CA . ASP A 1 101 ? -18.316 4.094 3.653 1.00 96.44 101 ASP A CA 1
ATOM 743 C C . ASP A 1 101 ? -17.535 3.381 4.764 1.00 96.44 101 ASP A C 1
ATOM 745 O O . ASP A 1 101 ? -18.066 2.459 5.377 1.00 96.44 101 ASP A O 1
ATOM 749 N N . HIS A 1 102 ? -16.329 3.840 5.089 1.00 97.44 102 HIS A N 1
ATOM 750 C CA . HIS A 1 102 ? -15.519 3.400 6.223 1.00 97.44 102 HIS A CA 1
ATOM 751 C C . HIS A 1 102 ? -14.608 4.545 6.703 1.00 97.44 102 HIS A C 1
ATOM 753 O O . HIS A 1 102 ? -14.703 5.672 6.214 1.00 97.44 102 HIS A O 1
ATOM 759 N N . ASP A 1 103 ? -13.778 4.292 7.717 1.00 97.38 103 ASP A N 1
ATOM 760 C CA . ASP A 1 103 ? -13.059 5.351 8.434 1.00 97.38 103 ASP A CA 1
ATOM 761 C C . ASP A 1 103 ? -11.569 5.409 8.069 1.00 97.38 103 ASP A C 1
ATOM 763 O O . ASP A 1 103 ? -10.994 6.501 8.044 1.00 97.38 103 ASP A O 1
ATOM 767 N N . TRP A 1 104 ? -10.949 4.251 7.805 1.00 98.44 104 TRP A N 1
ATOM 768 C CA . TRP A 1 104 ? -9.511 4.127 7.555 1.00 98.44 104 TRP A CA 1
ATOM 769 C C . TRP A 1 104 ? -9.155 3.112 6.472 1.00 98.44 104 TRP A C 1
ATOM 771 O O . TRP A 1 104 ? -9.499 1.940 6.595 1.00 98.44 104 TRP A O 1
ATOM 781 N N . ASP A 1 105 ? -8.301 3.529 5.549 1.00 98.62 105 ASP A N 1
ATOM 782 C CA . ASP A 1 105 ? -7.518 2.636 4.704 1.00 98.62 105 ASP A CA 1
ATOM 783 C C . ASP A 1 105 ? -6.140 2.408 5.324 1.00 98.62 105 ASP A C 1
ATOM 785 O O . ASP A 1 105 ? -5.390 3.357 5.580 1.00 98.62 105 ASP A O 1
ATOM 789 N N . ILE A 1 106 ? -5.789 1.142 5.550 1.00 98.75 106 ILE A N 1
ATOM 790 C CA . ILE A 1 106 ? -4.483 0.723 6.063 1.00 98.75 106 ILE A CA 1
ATOM 791 C C . ILE A 1 106 ? -3.694 0.093 4.918 1.00 98.75 106 ILE A C 1
ATOM 793 O O . ILE A 1 106 ? -3.871 -1.078 4.581 1.00 98.75 106 ILE A O 1
ATOM 797 N N . ILE A 1 107 ? -2.829 0.895 4.309 1.00 98.69 107 ILE A N 1
ATOM 798 C CA . ILE A 1 107 ? -2.096 0.571 3.088 1.00 98.69 107 ILE A CA 1
ATOM 799 C C . ILE A 1 107 ? -0.801 -0.161 3.439 1.00 98.69 107 ILE A C 1
ATOM 801 O O . ILE A 1 107 ? 0.030 0.315 4.221 1.00 98.69 107 ILE A O 1
ATOM 805 N N . GLU A 1 108 ? -0.628 -1.336 2.837 1.00 98.69 108 GLU A N 1
ATOM 806 C CA . GLU A 1 108 ? 0.579 -2.146 2.950 1.00 98.69 108 GLU A CA 1
ATOM 807 C C . GLU A 1 108 ? 1.794 -1.412 2.357 1.00 98.69 108 GLU A C 1
ATOM 809 O O . GLU A 1 108 ? 1.818 -1.043 1.183 1.00 98.69 108 GLU A O 1
ATOM 814 N N . GLY A 1 109 ? 2.844 -1.238 3.157 1.00 98.19 109 GLY A N 1
ATOM 815 C CA . GLY A 1 109 ? 4.114 -0.687 2.699 1.00 98.19 109 GLY A CA 1
ATOM 816 C C . GLY A 1 109 ? 4.984 -1.656 1.907 1.00 98.19 109 GLY A C 1
ATOM 817 O O . GLY A 1 109 ? 5.219 -2.782 2.347 1.00 98.19 109 GLY A O 1
ATOM 818 N N . GLN A 1 110 ? 5.608 -1.164 0.834 1.00 98.06 110 GLN A N 1
ATOM 819 C CA . GLN A 1 110 ? 6.628 -1.877 0.055 1.00 98.06 110 GLN A CA 1
ATOM 820 C C . GLN A 1 110 ? 7.969 -1.142 0.063 1.00 98.06 110 GLN A C 1
ATOM 822 O O . GLN A 1 110 ? 8.028 0.080 0.209 1.00 98.06 110 GLN A O 1
ATOM 827 N N . GLY A 1 111 ? 9.052 -1.904 -0.111 1.00 96.38 111 GLY A N 1
ATOM 828 C CA . GLY A 1 111 ? 10.401 -1.359 -0.274 1.00 96.38 111 GLY A CA 1
ATOM 829 C C . GLY A 1 111 ? 10.925 -0.564 0.926 1.00 96.38 111 GLY A C 1
ATOM 830 O O . GLY A 1 111 ? 10.492 -0.753 2.067 1.00 96.38 111 GLY A O 1
ATOM 831 N N . SER A 1 112 ? 11.886 0.309 0.647 1.00 97.56 112 SER A N 1
ATOM 832 C CA . SER A 1 112 ? 12.376 1.351 1.545 1.00 97.56 112 SER A CA 1
ATOM 833 C C . SER A 1 112 ? 13.011 2.463 0.713 1.00 97.56 112 SER A C 1
ATOM 835 O O . SER A 1 112 ? 13.706 2.171 -0.260 1.00 97.56 112 SER A O 1
ATOM 837 N N . LEU A 1 113 ? 12.852 3.724 1.127 1.00 97.25 113 LEU A N 1
ATOM 838 C CA . LEU A 1 113 ? 13.583 4.850 0.528 1.00 97.25 113 LEU A CA 1
ATOM 839 C C . LEU A 1 113 ? 15.105 4.743 0.731 1.00 97.25 113 LEU A C 1
ATOM 841 O O . LEU A 1 113 ? 15.864 5.337 -0.027 1.00 97.25 113 LEU A O 1
ATOM 845 N N . PHE A 1 114 ? 15.554 3.965 1.720 1.00 95.31 114 PHE A N 1
ATOM 846 C CA . PHE A 1 114 ? 16.973 3.690 1.962 1.00 95.31 114 PHE A CA 1
ATOM 847 C C . PHE A 1 114 ? 17.531 2.567 1.075 1.00 95.31 114 PHE A C 1
ATOM 849 O O . PHE A 1 114 ? 18.741 2.351 1.058 1.00 95.31 114 PHE A O 1
ATOM 856 N N . ASN A 1 115 ? 16.676 1.844 0.343 1.00 93.88 115 ASN A N 1
ATOM 857 C CA . ASN A 1 115 ? 17.091 0.752 -0.527 1.00 93.88 115 ASN A CA 1
ATOM 858 C C . ASN A 1 115 ? 17.008 1.192 -2.002 1.00 93.88 115 ASN A C 1
ATOM 860 O O . ASN A 1 115 ? 15.901 1.312 -2.531 1.00 93.88 115 ASN A O 1
ATOM 864 N N . PRO A 1 116 ? 18.140 1.393 -2.705 1.00 93.19 116 PRO A N 1
ATOM 865 C CA . PRO A 1 116 ? 18.140 1.945 -4.064 1.00 93.19 116 PRO A CA 1
ATOM 866 C C . PRO A 1 116 ? 17.381 1.076 -5.076 1.00 93.19 116 PRO A C 1
ATOM 868 O O . PRO A 1 116 ? 16.877 1.600 -6.065 1.00 93.19 116 PRO A O 1
ATOM 871 N N . SER A 1 117 ? 17.243 -0.227 -4.817 1.00 93.06 117 SER A N 1
ATOM 872 C CA . SER A 1 117 ? 16.522 -1.150 -5.702 1.00 93.06 117 SER A CA 1
ATOM 873 C C . SER A 1 117 ? 15.002 -0.982 -5.628 1.00 93.06 117 SER A C 1
ATOM 875 O O . SER A 1 117 ? 14.302 -1.318 -6.578 1.00 93.06 117 SER A O 1
ATOM 877 N N . PHE A 1 118 ? 14.480 -0.472 -4.506 1.00 93.69 118 PHE A N 1
ATOM 878 C CA . PHE A 1 118 ? 13.038 -0.430 -4.223 1.00 93.69 118 PHE A CA 1
ATOM 879 C C . PHE A 1 118 ? 12.526 0.957 -3.812 1.00 93.69 118 PHE A C 1
ATOM 881 O O . PHE A 1 118 ? 11.326 1.125 -3.593 1.00 93.69 118 PHE A O 1
ATOM 888 N N . ALA A 1 119 ? 13.401 1.963 -3.741 1.00 96.56 119 ALA A N 1
ATOM 889 C CA . ALA A 1 119 ? 13.046 3.323 -3.344 1.00 96.56 119 ALA A CA 1
ATOM 890 C C . ALA A 1 119 ? 11.971 3.942 -4.250 1.00 96.56 119 ALA A C 1
ATOM 892 O O . ALA A 1 119 ? 11.078 4.622 -3.750 1.00 96.56 119 ALA A O 1
ATOM 893 N N . GLY A 1 120 ? 12.003 3.660 -5.560 1.00 96.56 120 GLY A N 1
ATOM 894 C CA . GLY A 1 120 ? 10.986 4.142 -6.503 1.00 96.56 120 GLY A CA 1
ATOM 895 C C . GLY A 1 120 ? 9.574 3.652 -6.166 1.00 96.56 120 GLY A C 1
ATOM 896 O O . GLY A 1 120 ? 8.619 4.424 -6.224 1.00 96.56 120 GLY A O 1
ATOM 897 N N . VAL A 1 121 ? 9.449 2.399 -5.717 1.00 96.94 121 VAL A N 1
ATOM 898 C CA . VAL A 1 121 ? 8.172 1.826 -5.267 1.00 96.94 121 VAL A CA 1
ATOM 899 C C . VAL A 1 121 ? 7.694 2.515 -3.988 1.00 96.94 121 VAL A C 1
ATOM 901 O O . VAL A 1 121 ? 6.542 2.939 -3.914 1.00 96.94 121 VAL A O 1
ATOM 904 N N . SER A 1 122 ? 8.571 2.677 -2.992 1.00 97.50 122 SER A N 1
ATOM 905 C CA . SER A 1 122 ? 8.219 3.358 -1.737 1.00 97.50 122 SER A CA 1
ATOM 906 C C . SER A 1 122 ? 7.812 4.816 -1.958 1.00 97.50 122 SER A C 1
ATOM 908 O O . SER A 1 122 ? 6.858 5.286 -1.343 1.00 97.50 122 SER A O 1
ATOM 910 N N . LEU A 1 123 ? 8.502 5.526 -2.854 1.00 97.75 123 LEU A N 1
ATOM 911 C CA . LEU A 1 123 ? 8.172 6.906 -3.202 1.00 97.75 123 LEU A CA 1
ATOM 912 C C . LEU A 1 123 ? 6.817 7.002 -3.913 1.00 97.75 123 LEU A C 1
ATOM 914 O O . LEU A 1 123 ? 5.998 7.858 -3.577 1.00 97.75 123 LEU A O 1
ATOM 918 N N . GLY A 1 124 ? 6.553 6.106 -4.864 1.00 97.88 124 GLY A N 1
ATOM 919 C CA . GLY A 1 124 ? 5.265 6.060 -5.548 1.00 97.88 124 GLY A CA 1
ATOM 920 C C . GLY A 1 124 ? 4.105 5.718 -4.605 1.00 97.88 124 GLY A C 1
ATOM 921 O O . GLY A 1 124 ? 3.043 6.332 -4.714 1.00 97.88 124 GLY A O 1
ATOM 922 N N . LEU A 1 125 ? 4.328 4.831 -3.625 1.00 97.94 125 LEU A N 1
ATOM 923 C CA . LEU A 1 125 ? 3.383 4.573 -2.533 1.00 97.94 125 LEU A CA 1
ATOM 924 C C . LEU A 1 125 ? 3.093 5.825 -1.711 1.00 97.94 125 LEU A C 1
ATOM 926 O O . LEU A 1 125 ? 1.926 6.120 -1.488 1.00 97.94 125 LEU A O 1
ATOM 930 N N . LEU A 1 126 ? 4.116 6.580 -1.301 1.00 97.81 126 LEU A N 1
ATOM 931 C CA . LEU A 1 126 ? 3.930 7.819 -0.535 1.00 97.81 126 LEU A CA 1
ATOM 932 C C . LEU A 1 126 ? 3.077 8.840 -1.300 1.00 97.81 126 LEU A C 1
ATOM 934 O O . LEU A 1 126 ? 2.105 9.368 -0.761 1.00 97.81 126 LEU A O 1
ATOM 938 N N . HIS A 1 127 ? 3.398 9.083 -2.574 1.00 97.62 127 HIS A N 1
ATOM 939 C CA . HIS A 1 127 ? 2.636 10.021 -3.401 1.00 97.62 127 HIS A CA 1
ATOM 940 C C . HIS A 1 127 ? 1.197 9.566 -3.641 1.00 97.62 127 HIS A C 1
ATOM 942 O O . HIS A 1 127 ? 0.273 10.371 -3.529 1.00 97.62 127 HIS A O 1
ATOM 948 N N . GLY A 1 128 ? 1.006 8.288 -3.968 1.00 97.56 128 GLY A N 1
ATOM 949 C CA . GLY A 1 128 ? -0.315 7.749 -4.251 1.00 97.56 128 GLY A CA 1
ATOM 950 C C . GLY A 1 128 ? -1.182 7.621 -3.002 1.00 97.56 128 GLY A C 1
ATOM 951 O O . GLY A 1 128 ? -2.365 7.927 -3.067 1.00 97.56 128 GLY A O 1
ATOM 952 N N . ALA A 1 129 ? -0.615 7.239 -1.855 1.00 97.44 129 ALA A N 1
ATOM 953 C CA . ALA A 1 129 ? -1.354 7.057 -0.607 1.00 97.44 129 ALA A CA 1
ATOM 954 C C . ALA A 1 129 ? -1.790 8.382 0.027 1.00 97.44 129 ALA A C 1
ATOM 956 O O . ALA A 1 129 ? -2.827 8.403 0.676 1.00 97.44 129 ALA A O 1
ATOM 957 N N . GLN A 1 130 ? -1.033 9.472 -0.154 1.00 95.56 130 GLN A N 1
ATOM 958 C CA . GLN A 1 130 ? -1.294 10.756 0.520 1.00 95.56 130 GLN A CA 1
ATOM 959 C C . GLN A 1 130 ? -1.496 10.600 2.042 1.00 95.56 130 GLN A C 1
ATOM 961 O O . GLN A 1 130 ? -2.425 11.174 2.615 1.00 95.56 130 GLN A O 1
ATOM 966 N N . ALA A 1 131 ? -0.660 9.769 2.663 1.00 85.06 131 ALA A N 1
ATOM 967 C CA . ALA A 1 131 ? -0.737 9.382 4.069 1.00 85.06 131 ALA A CA 1
ATOM 968 C C . ALA A 1 131 ? 0.459 9.911 4.865 1.00 85.06 131 ALA A C 1
ATOM 970 O O . ALA A 1 131 ? 1.554 10.024 4.266 1.00 85.06 131 ALA A O 1
#

pLDDT: mean 94.82, std 7.89, range [50.59, 98.75]

InterPro domains:
  IPR011669 D-glutamate N-acetyltransferase-like [PTHR40690] (7-130)
  IPR027417 P-loop containing nucleoside triphosphate hydrolase [G3DSA:3.40.50.300] (20-131)
  IPR027417 P-loop containing nucleoside triphosphate hydrolase [SSF52540] (7-130)
  IPR035086 D-glutamate N-acetyltransferase-like, C-terminal domain [PF07755] (21-131)

Sequence (131 aa):
LEQRGLTKLYDVRHYDAPLKVGNGKARAGKRVLTVGTDCSVGKMYSALAIEHALKRKSCRAEFKATGQTGILIAGSGISIDAVVADFISGAVEAISPDFTDHDWDIIEGQGSLFNPSFAGVSLGLLHGAQA